Protein 2VIM (pdb70)

CATH classification: 3.40.30.10

Sequence (104 aa):
MRVLATAADLEKLINENKGRLIVVDFFAQWCCGPCCRNIAPKVEALAKEIPEEVEFAKVDVDQNEEEAAAKYSSVTAMMPTFVFIKDDGKEVDRFSSSGANETKKLRETITRHK

Secondary structure (DSSP, 8-state):
-EE--SHHHHHHHHHTTTTS-EEEEEE-TT-HHHHHHHHHHHHHHHH-TTSEEEEEETTT-HHHHHHTT--SSSEEEEEETTEEEEEEESS-HHHHHHHHHHH-

Organism: Fasciola hepatica (NCBI:txid6192)

Radius of gyration: 12.22 Å; Cα contacts (8 Å, |Δi|>4): 204; chains: 1; bounding box: 29×30×26 Å

Nearest PDB structures (foldseek):
  2vim-assembly1_A  TM=1.010E+00  e=3.122E-22  Fasciola hepatica
  3kd0-assembly1_A  TM=9.906E-01  e=1.063E-12  Homo sapiens
  1aiu-assembly1_A-2  TM=9.923E-01  e=1.294E-12  Homo sapiens
  2hsh-assembly1_A  TM=9.905E-01  e=1.574E-12  Homo sapiens
  1erw-assembly1_A-2  TM=9.931E-01  e=3.456E-12  Homo sapiens

InterPro domains:
  IPR005746 Thioredoxin [PIRSF000077] (6-100)
  IPR005746 Thioredoxin [TIGR01068] (8-102)
  IPR013766 Thioredoxin domain [PF00085] (6-101)
  IPR013766 Thioredoxin domain [PS51352] (1-104)
  IPR017937 Thioredoxin, conserved site [PS00194] (23-41)
  IPR036249 Thioredoxin-like superfamily [SSF52833] (3-103)

Solvent-accessible surface area: 5621 Å² total; per-residue (Å²): 82,146,92,3,44,62,12,50,45,4,124,119,5,22,109,104,9,127,52,95,2,3,1,0,12,0,33,0,115,166,8,23,69,5,139,110,6,34,78,87,3,94,47,1,20,173,104,27,108,104,6,47,7,0,70,0,21,17,88,99,4,129,80,0,6,74,134,48,86,16,126,48,36,0,4,0,0,0,1,59,80,51,136,74,56,38,90,13,54,27,47,63,62,90,90,0,90,91,1,0,91,140,33,120

Structure (mmCIF, N/CA/C/O backbone):
data_2VIM
#
_entry.id   2VIM
#
_cell.length_a   32.666
_cell.length_b   34.586
_cell.length_c   40.381
_cell.angle_alpha   90.00
_cell.angle_beta   106.63
_cell.angle_gamma   90.00
#
_symmetry.space_group_name_H-M   'P 1 21 1'
#
loop_
_entity.id
_entity.type
_entity.pdbx_description
1 polymer THIOREDOXIN
2 water water
#
loop_
_atom_site.group_PDB
_atom_site.id
_atom_site.type_symbol
_atom_site.label_atom_id
_atom_site.label_alt_id
_atom_site.label_comp_id
_atom_site.label_asym_id
_atom_site.label_entity_id
_atom_site.label_seq_id
_atom_site.pdbx_PDB_ins_code
_atom_site.Cartn_x
_atom_site.Cartn_y
_atom_site.Cartn_z
_atom_site.occupancy
_atom_site.B_iso_or_equiv
_atom_site.auth_seq_id
_atom_site.auth_comp_id
_atom_site.auth_asym_id
_atom_site.auth_atom_id
_atom_site.pdbx_PDB_model_num
ATOM 1 N N . MET A 1 1 ? 6.196 1.587 18.462 1.00 51.60 1 MET A N 1
ATOM 2 C CA . MET A 1 1 ? 6.947 1.959 17.222 1.00 50.52 1 MET A CA 1
ATOM 3 C C . MET A 1 1 ? 8.289 1.243 17.102 1.00 49.51 1 MET A C 1
ATOM 4 O O . MET A 1 1 ? 9.350 1.859 17.209 1.00 50.12 1 MET A O 1
ATOM 9 N N . ARG A 1 2 ? 8.225 -0.065 16.879 1.00 46.35 2 ARG A N 1
ATOM 10 C CA . ARG A 1 2 ? 9.403 -0.896 16.691 1.00 41.69 2 ARG A CA 1
ATOM 11 C C . ARG A 1 2 ? 10.133 -0.416 15.438 1.00 38.29 2 ARG A C 1
ATOM 12 O O . ARG A 1 2 ? 9.532 -0.338 14.372 1.00 31.71 2 ARG A O 1
ATOM 20 N N . VAL A 1 3 ? 11.411 -0.060 15.560 1.00 35.65 3 VAL A N 1
ATOM 21 C CA . VAL A 1 3 ? 12.229 0.171 14.363 1.00 31.53 3 VAL A CA 1
ATOM 22 C C . VAL A 1 3 ? 12.699 -1.194 13.877 1.00 30.93 3 VAL A C 1
ATOM 23 O O . VAL A 1 3 ? 13.212 -1.980 14.657 1.00 32.36 3 VAL A O 1
ATOM 27 N N . LEU A 1 4 ? 12.500 -1.500 12.596 1.00 23.82 4 LEU A N 1
ATOM 28 C CA . LEU A 1 4 ? 12.939 -2.788 12.064 1.00 21.54 4 LEU A CA 1
ATOM 29 C C . LEU A 1 4 ? 14.178 -2.586 11.195 1.00 24.10 4 LEU A C 1
ATOM 30 O O . LEU A 1 4 ? 14.105 -1.981 10.106 1.00 20.33 4 LEU A O 1
ATOM 35 N N . ALA A 1 5 ? 15.325 -3.056 11.680 1.00 23.02 5 ALA A N 1
ATOM 36 C CA . ALA A 1 5 ? 16.609 -2.858 11.004 1.00 25.06 5 ALA A CA 1
ATOM 37 C C . ALA A 1 5 ? 16.867 -3.851 9.896 1.00 27.32 5 ALA A C 1
ATOM 38 O O . ALA A 1 5 ? 17.608 -3.542 8.977 1.00 25.20 5 ALA A O 1
ATOM 40 N N . THR A 1 6 ? 16.301 -5.060 9.967 1.00 26.11 6 THR A N 1
ATOM 41 C CA . THR A 1 6 ? 16.477 -6.034 8.862 1.00 25.99 6 THR A CA 1
ATOM 42 C C . THR A 1 6 ? 15.172 -6.746 8.499 1.00 28.81 6 THR A C 1
ATOM 43 O O . THR A 1 6 ? 14.220 -6.677 9.260 1.00 26.97 6 THR A O 1
ATOM 47 N N . ALA A 1 7 ? 15.125 -7.414 7.341 1.00 26.68 7 ALA A N 1
ATOM 48 C CA . ALA A 1 7 ? 13.967 -8.233 7.011 1.00 30.23 7 ALA A CA 1
ATOM 49 C C . ALA A 1 7 ? 13.780 -9.319 8.074 1.00 29.97 7 ALA A C 1
ATOM 50 O O . ALA A 1 7 ? 12.649 -9.676 8.387 1.00 25.83 7 ALA A O 1
ATOM 52 N N . ALA A 1 8 ? 14.887 -9.850 8.611 1.00 27.79 8 ALA A N 1
ATOM 53 C CA . ALA A 1 8 ? 14.813 -10.788 9.750 1.00 26.70 8 ALA A CA 1
ATOM 54 C C . ALA A 1 8 ? 14.099 -10.221 10.971 1.00 25.25 8 ALA A C 1
ATOM 55 O O . ALA A 1 8 ? 13.357 -10.960 11.630 1.00 28.01 8 ALA A O 1
ATOM 57 N N . ASP A 1 9 ? 14.346 -8.946 11.299 1.00 27.95 9 ASP A N 1
ATOM 58 C CA . ASP A 1 9 ? 13.635 -8.245 12.389 1.00 29.69 9 ASP A CA 1
ATOM 59 C C . ASP A 1 9 ? 12.140 -8.233 12.123 1.00 24.47 9 ASP A C 1
ATOM 60 O O . ASP A 1 9 ? 11.339 -8.379 13.043 1.00 27.53 9 ASP A O 1
ATOM 65 N N . LEU A 1 10 ? 11.754 -8.044 10.854 1.00 25.45 10 LEU A N 1
ATOM 66 C CA . LEU A 1 10 ? 10.351 -8.128 10.500 1.00 25.15 10 LEU A CA 1
ATOM 67 C C . LEU A 1 10 ? 9.771 -9.528 10.702 1.00 27.64 10 LEU A C 1
ATOM 68 O O . LEU A 1 10 ? 8.706 -9.666 11.301 1.00 29.04 10 LEU A O 1
ATOM 73 N N . GLU A 1 11 ? 10.455 -10.557 10.208 1.00 29.74 11 GLU A N 1
ATOM 74 C CA . GLU A 1 11 ? 10.023 -11.944 10.427 1.00 29.13 11 GLU A CA 1
ATOM 75 C C . GLU A 1 11 ? 9.819 -12.253 11.913 1.00 29.24 11 GLU A C 1
ATOM 76 O O . GLU A 1 11 ? 8.857 -12.918 12.275 1.00 32.82 11 GLU A O 1
ATOM 82 N N . LYS A 1 12 ? 10.709 -11.739 12.765 1.00 31.99 12 LYS A N 1
ATOM 83 C CA . LYS A 1 12 ? 10.620 -11.933 14.216 1.00 35.48 12 LYS A CA 1
ATOM 84 C C . LYS A 1 12 ? 9.401 -11.269 14.867 1.00 35.56 12 LYS A C 1
ATOM 85 O O . LYS A 1 12 ? 8.673 -11.931 15.598 1.00 36.68 12 LYS A O 1
ATOM 91 N N . LEU A 1 13 ? 9.195 -9.970 14.616 1.00 32.77 13 LEU A N 1
ATOM 92 C CA . LEU A 1 13 ? 8.028 -9.225 15.136 1.00 30.59 13 LEU A CA 1
ATOM 93 C C . LEU A 1 13 ? 6.735 -9.962 14.784 1.00 30.91 13 LEU A C 1
ATOM 94 O O . LEU A 1 13 ? 5.793 -9.986 15.569 1.00 30.13 13 LEU A O 1
ATOM 99 N N . ILE A 1 14 ? 6.707 -10.523 13.579 1.00 32.39 14 ILE A N 1
ATOM 100 C CA . ILE A 1 14 ? 5.584 -11.291 13.064 1.00 31.70 14 ILE A CA 1
ATOM 101 C C . ILE A 1 14 ? 5.357 -12.533 13.924 1.00 36.25 14 ILE A C 1
ATOM 102 O O . ILE A 1 14 ? 4.240 -12.775 14.381 1.00 34.93 14 ILE A O 1
ATOM 107 N N . ASN A 1 15 ? 6.424 -13.289 14.183 1.00 39.55 15 ASN A N 1
ATOM 108 C CA . ASN A 1 15 ? 6.339 -14.500 15.013 1.00 42.54 15 ASN A CA 1
ATOM 109 C C . ASN A 1 15 ? 5.867 -14.229 16.442 1.00 43.41 15 ASN A C 1
ATOM 110 O O . ASN A 1 15 ? 5.192 -15.056 17.049 1.00 46.20 15 ASN A O 1
ATOM 115 N N . GLU A 1 16 ? 6.240 -13.068 16.967 1.00 41.32 16 GLU A N 1
ATOM 116 C CA . GLU A 1 16 ? 5.985 -12.694 18.345 1.00 41.46 16 GLU A CA 1
ATOM 117 C C . GLU A 1 16 ? 4.620 -11.981 18.526 1.00 41.94 16 GLU A C 1
ATOM 118 O O . GLU A 1 16 ? 4.252 -11.566 19.639 1.00 42.86 16 GLU A O 1
ATOM 124 N N . ASN A 1 17 ? 3.864 -11.868 17.433 1.00 36.82 17 ASN A N 1
ATOM 125 C CA . ASN A 1 17 ? 2.561 -11.189 17.442 1.00 37.94 17 ASN A CA 1
ATOM 126 C C . ASN A 1 17 ? 1.482 -11.875 16.571 1.00 37.96 17 ASN A C 1
ATOM 127 O O . ASN A 1 17 ? 0.708 -11.187 15.909 1.00 41.54 17 ASN A O 1
ATOM 132 N N . LYS A 1 18 ? 1.415 -13.207 16.590 1.00 39.06 18 LYS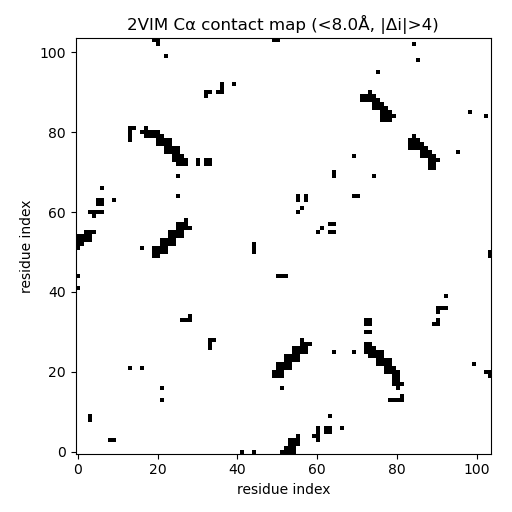 A N 1
ATOM 133 C CA . LYS A 1 18 ? 0.699 -13.991 15.546 1.00 37.62 18 LYS A CA 1
ATOM 134 C C . LYS A 1 18 ? -0.722 -13.546 15.126 1.00 39.18 18 LYS A C 1
ATOM 135 O O . LYS A 1 18 ? -0.956 -13.267 13.945 1.00 44.93 18 LYS A O 1
ATOM 141 N N . GLY A 1 19 ? -1.673 -13.477 16.054 1.00 35.59 19 GLY A N 1
ATOM 142 C CA . GLY A 1 19 ? -3.048 -13.095 15.676 1.00 28.15 19 GLY A CA 1
ATOM 143 C C . GLY A 1 19 ? -3.289 -11.590 15.646 1.00 23.55 19 GLY A C 1
ATOM 144 O O . GLY A 1 19 ? -4.366 -11.135 15.270 1.00 26.09 19 GLY A O 1
ATOM 145 N N . ARG A 1 20 ? -2.283 -10.828 16.070 1.00 23.85 20 ARG A N 1
ATOM 146 C CA . ARG A 1 20 ? -2.391 -9.390 16.208 1.00 24.42 20 ARG A CA 1
ATOM 147 C C . ARG A 1 20 ? -2.081 -8.734 14.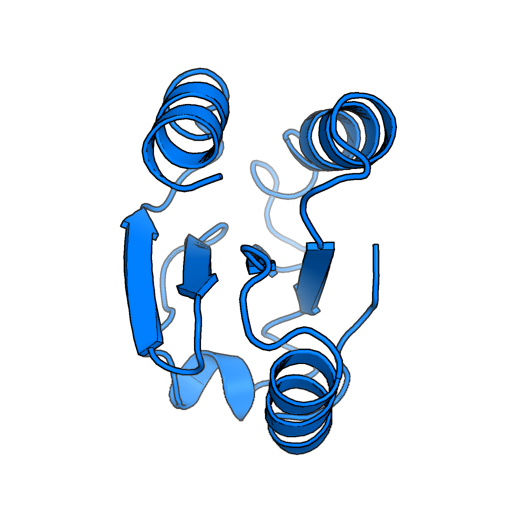868 1.00 21.66 20 ARG A C 1
ATOM 148 O O . ARG A 1 20 ? -1.246 -9.245 14.121 1.00 24.91 20 ARG A O 1
ATOM 156 N N . LEU A 1 21 ? -2.773 -7.649 14.557 1.00 20.76 21 LEU A N 1
ATOM 157 C CA . LEU A 1 21 ? -2.431 -6.915 13.339 1.00 18.65 21 LEU A CA 1
ATOM 158 C C . LEU A 1 21 ? -1.123 -6.157 13.549 1.00 18.56 21 LEU A C 1
ATOM 159 O O . LEU A 1 21 ? -0.922 -5.530 14.602 1.00 18.11 21 LEU A O 1
ATOM 164 N N . ILE A 1 22 ? -0.259 -6.189 12.537 1.00 16.35 22 ILE A N 1
ATOM 165 C CA . ILE A 1 22 ? 0.972 -5.416 12.511 1.00 13.70 22 ILE A CA 1
ATOM 166 C C . ILE A 1 22 ? 0.848 -4.364 11.469 1.00 19.69 22 ILE A C 1
ATOM 167 O O . ILE A 1 22 ? 0.475 -4.734 10.396 1.00 15.26 22 ILE A O 1
ATOM 172 N N . VAL A 1 23 ? 1.129 -3.108 11.734 1.00 15.60 23 VAL A N 1
ATOM 173 C CA . VAL A 1 23 ? 1.111 -2.058 10.701 1.00 13.84 23 VAL A CA 1
ATOM 174 C C . VAL A 1 23 ? 2.538 -1.628 10.483 1.00 15.28 23 VAL A C 1
ATOM 175 O O . VAL A 1 23 ? 3.191 -1.179 11.415 1.00 17.04 23 VAL A O 1
ATOM 179 N N . VAL A 1 24 ? 3.065 -1.817 9.266 1.00 13.95 24 VAL A N 1
ATOM 180 C CA . VAL A 1 24 ? 4.439 -1.437 8.949 1.00 14.87 24 VAL A CA 1
ATOM 181 C C . VAL A 1 24 ? 4.440 -0.196 8.066 1.00 13.70 24 VAL A C 1
ATOM 182 O O . VAL A 1 24 ? 3.914 -0.219 6.937 1.00 17.17 24 VAL A O 1
ATOM 186 N N . ASP A 1 25 ? 5.071 0.857 8.587 1.00 17.79 25 ASP A N 1
ATOM 187 C CA . ASP A 1 25 ? 5.219 2.146 7.901 1.00 13.27 25 ASP A CA 1
ATOM 188 C C . ASP A 1 25 ? 6.584 2.127 7.247 1.00 13.16 25 ASP A C 1
ATOM 189 O O . ASP A 1 25 ? 7.625 2.319 7.888 1.00 15.69 25 ASP A O 1
ATOM 194 N N . PHE A 1 26 ? 6.620 1.910 5.914 1.00 13.50 26 PHE A N 1
ATOM 195 C CA . PHE A 1 26 ? 7.842 2.039 5.119 1.00 12.45 26 PHE A CA 1
ATOM 196 C C . PHE A 1 26 ? 7.998 3.483 4.705 1.00 13.51 26 PHE A C 1
ATOM 197 O O . PHE A 1 26 ? 7.124 4.026 4.009 1.00 15.87 26 PHE A O 1
ATOM 205 N N . PHE A 1 27 ? 9.101 4.119 5.088 1.00 12.03 27 PHE A N 1
ATOM 206 C CA . PHE A 1 27 ? 9.271 5.533 4.901 1.00 10.75 27 PHE A CA 1
ATOM 207 C C . PHE A 1 27 ? 10.718 5.850 4.588 1.00 11.92 27 PHE A C 1
ATOM 208 O O . PHE A 1 27 ? 11.580 5.009 4.647 1.00 13.81 27 PHE A O 1
ATOM 216 N N . ALA A 1 28 ? 10.969 7.124 4.257 1.00 15.55 28 ALA A N 1
ATOM 217 C CA . ALA A 1 28 ? 12.335 7.601 4.041 1.00 15.07 28 ALA A CA 1
ATOM 218 C C . ALA A 1 28 ? 12.512 8.900 4.843 1.00 17.35 28 ALA A C 1
ATOM 219 O O . ALA A 1 28 ? 11.559 9.666 5.000 1.00 18.21 28 ALA A O 1
ATOM 221 N N . GLN A 1 29 ? 13.743 9.176 5.284 1.00 15.68 29 GLN A N 1
ATOM 222 C CA . GLN A 1 29 ? 13.976 10.418 6.048 1.00 18.94 29 GLN A CA 1
ATOM 223 C C . GLN A 1 29 ? 13.783 11.685 5.201 1.00 17.30 29 GLN A C 1
ATOM 224 O O . GLN A 1 29 ? 13.412 12.748 5.696 1.00 21.68 29 GLN A O 1
ATOM 230 N N . TRP A 1 30 ? 13.972 11.547 3.887 1.00 18.27 30 TRP A N 1
ATOM 231 C CA . TRP A 1 30 ? 13.977 12.678 2.988 1.00 22.98 30 TRP A CA 1
ATOM 232 C C . TRP A 1 30 ? 12.573 12.937 2.393 1.00 22.89 30 TRP A C 1
ATOM 233 O O . TRP A 1 30 ? 12.385 13.852 1.583 1.00 26.79 30 TRP A O 1
ATOM 244 N N . CYS A 1 31 ? 11.599 12.105 2.799 1.00 20.38 31 CYS A N 1
ATOM 245 C CA A CYS A 1 31 ? 10.229 12.132 2.312 0.50 19.02 31 CYS A CA 1
ATOM 246 C CA B CYS A 1 31 ? 10.237 12.212 2.273 0.50 21.57 31 CYS A CA 1
ATOM 247 C C . CYS A 1 31 ? 9.374 13.101 3.141 1.00 20.41 31 CYS A C 1
ATOM 248 O O . CYS A 1 31 ? 9.150 12.841 4.318 1.00 17.10 31 CYS A O 1
ATOM 253 N N . GLY A 1 32 ? 8.914 14.214 2.580 1.00 18.54 32 GLY A N 1
ATOM 254 C CA . GLY A 1 32 ? 8.133 15.185 3.347 1.00 20.05 32 GLY A CA 1
ATOM 255 C C . GLY A 1 32 ? 6.812 14.603 3.864 1.00 19.75 32 GLY A C 1
ATOM 256 O O . GLY A 1 32 ? 6.496 14.687 5.063 1.00 17.96 32 GLY A O 1
ATOM 257 N N . PRO A 1 33 ? 6.039 13.950 3.017 1.00 17.30 33 PRO A N 1
ATOM 258 C CA . PRO A 1 33 ? 4.806 13.270 3.470 1.00 18.94 33 PRO A CA 1
ATOM 259 C C . PRO A 1 33 ? 5.058 12.279 4.586 1.00 17.98 33 PRO A C 1
ATOM 260 O O . PRO A 1 33 ? 4.236 12.235 5.500 1.00 17.13 33 PRO A O 1
ATOM 264 N N . CYS A 1 34 ? 6.178 11.535 4.561 1.00 17.02 34 CYS A N 1
ATOM 265 C CA A CYS A 1 34 ? 6.504 10.613 5.655 0.50 17.96 34 CYS A CA 1
ATOM 266 C CA B CYS A 1 34 ? 6.481 10.609 5.656 0.50 18.44 34 CYS A CA 1
ATOM 267 C C . CYS A 1 34 ? 6.679 11.375 6.953 1.00 18.87 34 CYS A C 1
ATOM 268 O O . CYS A 1 34 ? 6.185 10.941 8.020 1.00 17.58 34 CYS A O 1
ATOM 273 N N . ARG A 1 35 ? 7.405 12.486 6.903 1.00 21.00 35 ARG A N 1
ATOM 274 C CA . ARG A 1 35 ? 7.675 13.228 8.142 1.00 24.35 35 ARG A CA 1
ATOM 275 C C . ARG A 1 35 ? 6.392 13.886 8.648 1.00 23.37 35 ARG A C 1
ATOM 276 O O . ARG A 1 35 ? 6.146 13.949 9.876 1.00 24.39 35 ARG A O 1
ATOM 284 N N . ASN A 1 36 ? 5.560 14.331 7.707 1.00 25.48 36 ASN A N 1
ATOM 285 C CA . ASN A 1 36 ? 4.258 14.922 8.033 1.00 28.11 36 ASN A CA 1
ATOM 286 C C . ASN A 1 36 ? 3.299 13.936 8.723 1.00 29.84 36 ASN A C 1
ATOM 287 O O . ASN A 1 36 ? 2.661 14.273 9.716 1.00 33.57 36 ASN A O 1
ATOM 292 N N . ILE A 1 37 ? 3.187 12.713 8.216 1.00 25.37 37 ILE A N 1
ATOM 293 C CA . ILE A 1 37 ? 2.257 11.763 8.817 1.00 24.59 37 ILE A CA 1
ATOM 294 C C . ILE A 1 37 ? 2.851 11.053 10.035 1.00 23.49 37 ILE A C 1
ATOM 295 O O . ILE A 1 37 ? 2.127 10.411 10.822 1.00 25.32 37 ILE A O 1
ATOM 300 N N . ALA A 1 38 ? 4.168 11.147 10.204 1.00 21.66 38 ALA A N 1
ATOM 301 C CA . ALA A 1 38 ? 4.802 10.398 11.273 1.00 22.47 38 ALA A CA 1
ATOM 302 C C . ALA A 1 38 ? 4.155 10.586 12.674 1.00 23.06 38 ALA A C 1
ATOM 303 O O . ALA A 1 38 ? 3.850 9.590 13.341 1.00 26.64 38 ALA A O 1
ATOM 305 N N . PRO A 1 39 ? 3.911 11.841 13.105 1.00 28.41 39 PRO A N 1
ATOM 306 C CA . PRO A 1 39 ? 3.283 12.016 14.430 1.00 29.64 39 PRO A CA 1
ATOM 307 C C . PRO A 1 39 ? 1.880 11.408 14.548 1.00 29.82 39 PRO A C 1
ATOM 308 O O . PRO A 1 39 ? 1.478 10.974 15.640 1.00 32.24 39 PRO A O 1
ATOM 312 N N . LYS A 1 40 ? 1.140 11.387 13.441 1.00 28.12 40 LYS A N 1
ATOM 313 C CA . LYS A 1 40 ? -0.165 10.760 13.377 1.00 25.35 40 LYS A CA 1
ATOM 314 C C . LYS A 1 40 ? -0.091 9.255 13.624 1.00 27.61 40 LYS A C 1
ATOM 315 O O . LYS A 1 40 ? -0.931 8.684 14.348 1.00 28.15 40 LYS A O 1
ATOM 321 N N . VAL A 1 41 ? 0.915 8.612 13.015 1.00 23.83 41 VAL A N 1
ATOM 322 C CA . VAL A 1 41 ? 1.073 7.180 13.189 1.00 22.43 41 VAL A CA 1
ATOM 323 C C . VAL A 1 41 ? 1.451 6.917 14.653 1.00 23.73 41 VAL A C 1
ATOM 324 O O . VAL A 1 41 ? 0.949 5.970 15.250 1.00 28.34 41 VAL A O 1
ATOM 328 N N . GLU A 1 42 ? 2.334 7.745 15.212 1.00 27.01 42 GLU A N 1
ATOM 329 C CA . GLU A 1 42 ? 2.729 7.612 16.628 1.00 31.37 42 GLU A CA 1
ATOM 330 C C . GLU A 1 42 ? 1.527 7.735 17.562 1.00 30.18 42 GLU A C 1
ATOM 331 O O . GLU A 1 42 ? 1.391 6.960 18.511 1.00 30.43 42 GLU A O 1
ATOM 337 N N . ALA A 1 43 ? 0.644 8.689 17.271 1.00 32.46 43 ALA A N 1
ATOM 338 C CA . ALA A 1 43 ? -0.560 8.920 18.069 1.00 32.61 43 ALA A CA 1
ATOM 339 C C . ALA A 1 43 ? -1.501 7.725 17.985 1.00 34.20 43 ALA A C 1
ATOM 340 O O . ALA A 1 43 ? -2.055 7.283 19.000 1.00 33.23 43 ALA A O 1
ATOM 342 N N . LEU A 1 44 ? -1.687 7.207 16.766 1.00 30.34 44 LEU A N 1
ATOM 343 C CA . LEU A 1 44 ? -2.455 5.986 16.555 1.00 29.58 44 LEU A CA 1
ATOM 344 C C . LEU A 1 44 ? -1.883 4.823 17.336 1.00 25.53 44 LEU A C 1
ATOM 345 O O . LEU A 1 44 ? -2.632 4.021 17.860 1.00 28.78 44 LEU A O 1
ATOM 350 N N . ALA A 1 45 ? -0.563 4.699 17.371 1.00 22.74 45 ALA A N 1
ATOM 351 C CA . ALA A 1 45 ? 0.060 3.594 18.111 1.00 25.03 45 ALA A CA 1
ATOM 352 C C . ALA A 1 45 ? -0.402 3.627 19.579 1.00 29.88 45 ALA A C 1
ATOM 353 O O . ALA A 1 45 ? -0.681 2.581 20.151 1.00 30.23 45 ALA A O 1
ATOM 355 N N . LYS A 1 46 ? -0.527 4.829 20.145 1.00 30.50 46 LYS A N 1
ATOM 356 C CA . LYS A 1 46 ? -0.972 4.983 21.531 1.00 33.22 46 LYS A CA 1
ATOM 357 C C . LYS A 1 46 ? -2.479 4.789 21.686 1.00 31.90 46 LYS A C 1
ATOM 358 O O . LYS A 1 46 ? -2.951 4.275 22.693 1.00 32.46 46 LYS A O 1
ATOM 364 N N . GLU A 1 47 ? -3.236 5.217 20.687 1.00 27.93 47 GLU A N 1
ATOM 365 C CA . GLU A 1 47 ? -4.687 5.085 20.676 1.00 25.60 47 GLU A CA 1
ATOM 366 C C . GLU A 1 47 ? -5.136 3.635 20.538 1.00 31.25 47 GLU A C 1
ATOM 367 O O . GLU A 1 47 ? -6.267 3.286 20.911 1.00 31.55 47 GLU A O 1
ATOM 373 N N . ILE A 1 48 ? -4.277 2.788 19.953 1.00 28.01 48 ILE A N 1
ATOM 374 C CA . ILE A 1 48 ? -4.684 1.432 19.578 1.00 27.42 48 ILE A CA 1
ATOM 375 C C . ILE A 1 48 ? -3.589 0.460 19.995 1.00 29.58 48 ILE A C 1
ATOM 376 O O . ILE A 1 48 ? -2.819 -0.015 19.166 1.00 33.03 48 ILE A O 1
ATOM 381 N N . PRO A 1 49 ? -3.460 0.201 21.322 1.00 32.61 49 PRO A N 1
ATOM 382 C CA . PRO A 1 49 ? -2.380 -0.695 21.774 1.00 29.83 49 PRO A CA 1
ATOM 383 C C . PRO A 1 49 ? -2.550 -2.171 21.382 1.00 29.61 49 PRO A C 1
ATOM 384 O O . PRO A 1 49 ? -1.609 -2.957 21.553 1.00 31.30 49 PRO A O 1
ATOM 388 N N . GLU A 1 50 ? -3.724 -2.520 20.856 1.00 30.90 50 GLU A N 1
ATOM 389 C CA A GLU A 1 50 ? -4.022 -3.884 20.428 0.50 31.89 50 GLU A CA 1
ATOM 390 C CA B GLU A 1 50 ? -4.048 -3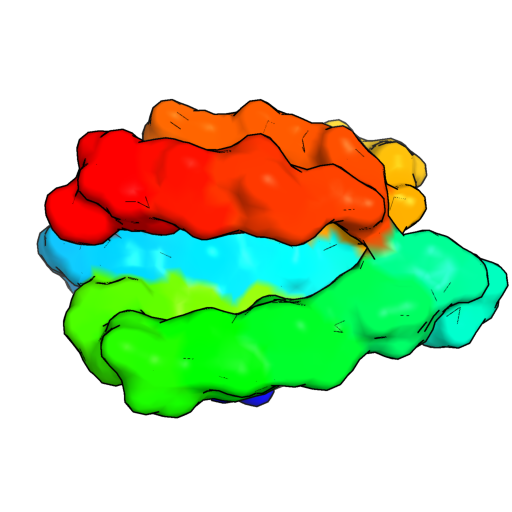.873 20.410 0.50 30.86 50 GLU A CA 1
ATOM 391 C C . GLU A 1 50 ? -3.395 -4.199 19.069 1.00 30.22 50 GLU A C 1
ATOM 392 O O . GLU A 1 50 ? -3.458 -5.348 18.598 1.00 31.91 50 GLU A O 1
ATOM 403 N N . VAL A 1 51 ? -2.816 -3.183 18.433 1.00 25.15 51 VAL A N 1
ATOM 404 C CA . VAL A 1 51 ? -2.202 -3.334 17.106 1.00 25.81 51 VAL A CA 1
ATOM 405 C C . VAL A 1 51 ? -0.722 -2.996 17.284 1.00 22.47 51 VAL A C 1
ATOM 406 O O . VAL 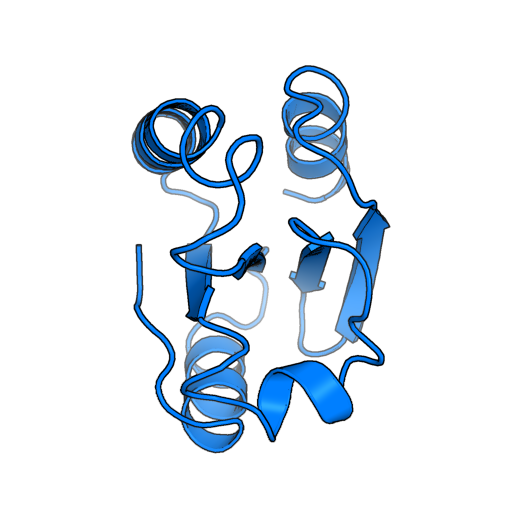A 1 51 ? -0.368 -2.063 18.021 1.00 23.82 51 VAL A O 1
ATOM 410 N N . GLU A 1 52 ? 0.140 -3.764 16.629 1.00 21.42 52 GLU A N 1
ATOM 411 C CA . GLU A 1 52 ? 1.565 -3.502 16.625 1.00 21.18 52 GLU A CA 1
ATOM 412 C C . GLU A 1 52 ? 1.965 -2.586 15.453 1.00 20.71 52 GLU A C 1
ATOM 413 O O . GLU A 1 52 ? 1.613 -2.844 14.280 1.00 23.57 52 GLU A O 1
ATOM 419 N N . PHE A 1 53 ? 2.673 -1.498 15.768 1.00 17.76 53 PHE A N 1
ATOM 420 C CA . PHE A 1 53 ? 3.128 -0.533 14.775 1.00 19.20 53 PHE A CA 1
ATOM 421 C C . PHE A 1 53 ? 4.622 -0.624 14.682 1.00 19.72 53 PHE A C 1
ATOM 422 O O . PHE A 1 53 ? 5.330 -0.662 15.702 1.00 20.22 53 PHE A O 1
ATOM 430 N N . ALA A 1 54 ? 5.124 -0.681 13.458 1.00 16.49 54 ALA A N 1
ATOM 431 C CA . ALA A 1 54 ? 6.543 -0.733 13.195 1.00 19.20 54 ALA A CA 1
ATOM 432 C C . ALA A 1 54 ? 6.938 0.201 12.048 1.00 17.99 54 ALA A C 1
ATOM 433 O O . ALA A 1 54 ? 6.097 0.602 11.198 1.00 18.76 54 ALA A O 1
ATOM 435 N N . LYS A 1 55 ? 8.215 0.553 12.018 1.00 17.30 55 LYS A N 1
ATOM 436 C CA . LYS A 1 55 ? 8.695 1.396 10.918 1.00 19.09 55 LYS A CA 1
ATOM 437 C C . LYS A 1 55 ? 9.916 0.830 10.235 1.00 18.52 55 LYS A C 1
ATOM 438 O O . LYS A 1 55 ? 10.775 0.235 10.855 1.00 21.04 55 LYS A O 1
ATOM 444 N N . VAL A 1 56 ? 9.965 0.959 8.902 1.00 16.26 56 VAL A N 1
ATOM 445 C CA . VAL A 1 56 ? 11.124 0.541 8.151 1.00 17.02 56 VAL A CA 1
ATOM 446 C C . VAL A 1 56 ? 11.643 1.777 7.362 1.00 15.65 56 VAL A C 1
ATOM 447 O O . VAL A 1 56 ? 10.904 2.373 6.554 1.00 16.70 56 VAL A O 1
ATOM 451 N N . ASP A 1 57 ? 12.875 2.216 7.651 1.00 14.20 57 ASP A N 1
ATOM 452 C CA . ASP A 1 57 ? 13.522 3.241 6.831 1.00 15.25 57 ASP A CA 1
ATOM 453 C C . ASP A 1 57 ? 14.052 2.497 5.633 1.00 16.82 57 ASP A C 1
ATOM 454 O O . ASP A 1 57 ? 15.012 1.707 5.753 1.00 18.50 57 ASP A O 1
ATOM 459 N N . VAL A 1 58 ? 13.437 2.771 4.469 1.00 14.19 58 VAL A N 1
ATOM 460 C CA . VAL A 1 58 ? 13.762 2.056 3.232 1.00 16.08 58 VAL A CA 1
ATOM 461 C C . VAL A 1 58 ? 15.194 2.213 2.719 1.00 16.17 58 VAL A C 1
ATOM 462 O O . VAL A 1 58 ? 15.658 1.364 1.953 1.00 19.30 58 VAL A O 1
ATOM 466 N N . ASP A 1 59 ? 15.881 3.279 3.159 1.00 15.87 59 ASP A N 1
ATOM 467 C CA . ASP A 1 59 ? 17.274 3.461 2.766 1.00 17.14 59 ASP A CA 1
ATOM 468 C C . ASP A 1 59 ? 18.206 2.649 3.647 1.00 18.53 59 ASP A C 1
ATOM 469 O O . ASP A 1 59 ? 19.296 2.275 3.238 1.00 21.69 59 ASP A O 1
ATOM 474 N N . GLN A 1 60 ? 17.793 2.425 4.881 1.00 16.77 60 GLN A N 1
ATOM 475 C CA . GLN A 1 60 ? 18.594 1.658 5.807 1.00 17.65 60 GLN A CA 1
ATOM 476 C C . GLN A 1 60 ? 18.346 0.147 5.691 1.00 16.55 60 GLN A C 1
ATOM 477 O O . GLN A 1 60 ? 19.272 -0.661 5.669 1.00 18.41 60 GLN A O 1
ATOM 483 N N . ASN A 1 61 ? 17.061 -0.211 5.668 1.00 15.66 61 ASN A N 1
ATOM 484 C CA . ASN A 1 61 ? 16.603 -1.573 5.502 1.00 15.88 61 ASN A CA 1
ATOM 485 C C . ASN A 1 61 ? 16.075 -1.774 4.085 1.00 17.80 61 ASN A C 1
ATOM 486 O O . ASN A 1 61 ? 14.848 -1.877 3.844 1.00 17.86 61 ASN A O 1
ATOM 491 N N . GLU A 1 62 ? 17.009 -1.766 3.137 1.00 18.27 62 GLU A N 1
ATOM 492 C CA A GLU A 1 62 ? 16.632 -1.904 1.738 0.50 17.97 62 GLU A CA 1
ATOM 493 C CA B GLU A 1 62 ? 16.652 -1.915 1.729 0.50 18.27 62 GLU A CA 1
ATOM 494 C C . GLU A 1 62 ? 16.066 -3.299 1.483 1.00 18.97 62 GLU A C 1
ATOM 495 O O . GLU A 1 62 ? 15.198 -3.479 0.610 1.00 16.53 62 GLU A O 1
ATOM 506 N N . GLU A 1 63 ? 16.530 -4.288 2.238 1.00 16.48 63 GLU A N 1
ATOM 507 C CA . GLU A 1 63 ? 16.053 -5.670 2.042 1.00 13.95 63 GLU A CA 1
ATOM 508 C C . GLU A 1 63 ? 14.561 -5.794 2.289 1.00 15.19 63 GLU A C 1
ATOM 509 O O . GLU A 1 63 ? 13.844 -6.431 1.566 1.00 17.63 63 GLU A O 1
ATOM 515 N N . ALA A 1 64 ? 14.069 -5.207 3.368 1.00 15.68 64 ALA A N 1
ATOM 516 C CA . ALA A 1 64 ? 12.630 -5.344 3.661 1.00 17.38 64 ALA A CA 1
ATOM 517 C C . ALA A 1 64 ? 11.813 -4.608 2.628 1.00 17.74 64 ALA A C 1
ATOM 518 O O . ALA A 1 64 ? 10.753 -5.115 2.177 1.00 15.85 64 ALA A O 1
ATOM 520 N N . ALA A 1 65 ? 12.288 -3.442 2.215 1.00 14.40 65 ALA A N 1
ATOM 521 C CA . ALA A 1 65 ? 11.541 -2.647 1.289 1.00 13.85 65 ALA A CA 1
ATOM 522 C C . ALA A 1 65 ? 11.446 -3.448 0.003 1.00 15.06 65 ALA A C 1
ATOM 523 O O . ALA A 1 65 ? 10.372 -3.485 -0.620 1.00 17.30 65 ALA A O 1
ATOM 525 N N . ALA A 1 66 ? 12.538 -4.088 -0.413 1.00 15.32 66 ALA A N 1
ATOM 526 C CA . ALA A 1 66 ? 12.546 -4.892 -1.646 1.00 15.17 66 ALA A CA 1
ATOM 527 C C . ALA A 1 66 ? 11.626 -6.093 -1.534 1.00 14.52 66 ALA A C 1
ATOM 528 O O . ALA A 1 66 ? 10.894 -6.428 -2.453 1.00 19.41 66 ALA A O 1
ATOM 530 N N . LYS A 1 67 ? 11.670 -6.747 -0.364 1.00 14.79 67 LYS A N 1
ATOM 531 C CA . LYS A 1 67 ? 10.894 -7.967 -0.149 1.00 16.96 67 LYS A CA 1
ATOM 532 C C . LYS A 1 67 ? 9.401 -7.689 -0.177 1.00 15.59 67 LYS A C 1
ATOM 533 O O .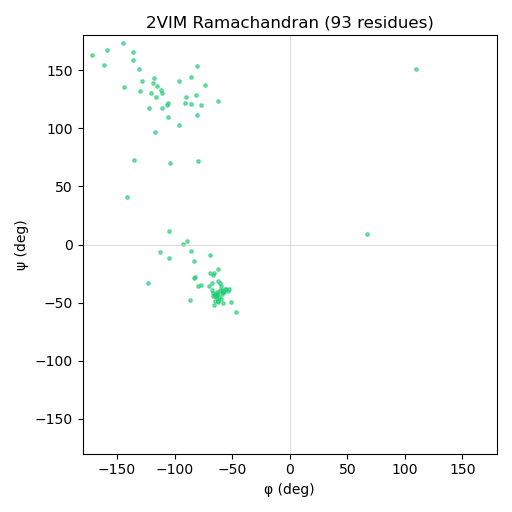 LYS A 1 67 ? 8.601 -8.590 -0.528 1.00 16.44 67 LYS A O 1
ATOM 539 N N . TYR A 1 68 ? 9.026 -6.450 0.111 1.00 13.93 68 TYR A N 1
ATOM 540 C CA . TYR A 1 68 ? 7.622 -6.025 0.046 1.00 15.27 68 TYR A CA 1
ATOM 541 C C . TYR A 1 68 ? 7.234 -5.147 -1.162 1.00 15.66 68 TYR A C 1
ATOM 542 O O . TYR A 1 68 ? 6.084 -4.637 -1.281 1.00 15.58 68 TYR A O 1
ATOM 551 N N . SER A 1 69 ? 8.152 -5.074 -2.131 1.00 15.18 69 SER A N 1
ATOM 552 C CA A SER A 1 69 ? 7.913 -4.360 -3.381 0.50 16.24 69 SER A CA 1
ATOM 553 C CA B SER A 1 69 ? 7.923 -4.322 -3.372 0.50 16.16 69 SER A CA 1
ATOM 554 C C . SER A 1 69 ? 7.493 -2.903 -3.080 1.00 18.72 69 SER A C 1
ATOM 555 O O . SER A 1 69 ? 6.556 -2.357 -3.690 1.00 17.17 69 SER A O 1
ATOM 560 N N . VAL A 1 70 ? 8.176 -2.272 -2.136 1.00 14.12 70 VAL A N 1
ATOM 561 C CA . VAL A 1 70 ? 7.815 -0.930 -1.697 1.00 12.73 70 VAL A CA 1
ATOM 562 C C . VAL A 1 70 ? 8.577 0.040 -2.534 1.00 12.76 70 VAL A C 1
ATOM 563 O O . VAL A 1 70 ? 9.796 0.010 -2.572 1.00 14.69 70 VAL A O 1
ATOM 567 N N . THR A 1 71 ? 7.839 0.913 -3.219 1.00 13.60 71 THR A N 1
ATOM 568 C CA . THR A 1 71 ? 8.491 1.942 -4.006 1.00 14.85 71 THR A CA 1
ATOM 569 C C . THR A 1 71 ? 8.014 3.364 -3.559 1.00 17.61 71 THR A C 1
ATOM 570 O O . THR A 1 71 ? 8.769 4.317 -3.603 1.00 21.11 71 THR A O 1
ATOM 574 N N . ALA A 1 72 ? 6.772 3.485 -3.147 1.00 15.02 72 ALA A N 1
ATOM 575 C CA . ALA A 1 72 ? 6.169 4.799 -2.931 1.00 16.34 72 ALA A CA 1
ATOM 576 C C . ALA A 1 72 ? 6.339 5.027 -1.482 1.00 18.41 72 ALA A C 1
ATOM 577 O O . ALA A 1 72 ? 6.221 4.082 -0.789 1.00 17.17 72 ALA A O 1
ATOM 579 N N . MET A 1 73 ? 6.655 6.263 -1.089 1.00 17.47 73 MET A N 1
ATOM 580 C CA A MET A 1 73 ? 6.964 6.669 0.288 0.50 16.59 73 MET A CA 1
ATOM 581 C CA B MET A 1 73 ? 6.931 6.613 0.290 0.50 16.30 73 MET A CA 1
ATOM 582 C C . MET A 1 73 ? 5.879 7.633 0.752 1.00 14.81 73 MET A C 1
ATOM 583 O O . MET A 1 73 ? 5.704 8.648 0.134 1.00 15.70 73 MET A O 1
ATOM 592 N N . PRO A 1 74 ? 5.159 7.358 1.865 1.00 15.11 74 PRO A N 1
ATOM 593 C CA . PRO A 1 74 ? 5.174 6.158 2.677 1.00 15.23 74 PRO A CA 1
ATOM 594 C C . PRO A 1 74 ? 4.313 5.076 2.045 1.00 14.17 74 PRO A C 1
ATOM 595 O O . PRO A 1 74 ? 3.332 5.379 1.331 1.00 14.85 74 PRO A O 1
ATOM 599 N N . THR A 1 75 ? 4.641 3.831 2.347 1.00 11.63 75 THR A N 1
ATOM 600 C CA . THR A 1 75 ? 3.761 2.725 2.050 1.00 11.45 75 THR A CA 1
ATOM 601 C C . THR A 1 75 ? 3.456 2.044 3.412 1.00 10.57 75 THR A C 1
ATOM 602 O O . THR A 1 75 ? 4.391 1.760 4.234 1.00 14.96 75 THR A O 1
ATOM 606 N N . PHE A 1 76 ? 2.189 1.818 3.654 1.00 10.28 76 PHE A N 1
ATOM 607 C CA . PHE A 1 76 ? 1.765 1.137 4.908 1.00 13.38 76 PHE A CA 1
ATOM 608 C C . PHE A 1 76 ? 1.365 -0.280 4.528 1.00 13.44 76 PHE A C 1
ATOM 609 O O . PHE A 1 76 ? 0.456 -0.447 3.658 1.00 13.04 76 PHE A O 1
ATOM 617 N N . VAL A 1 77 ? 2.007 -1.299 5.111 1.00 12.16 77 VAL A N 1
ATOM 618 C CA . VAL A 1 77 ? 1.700 -2.689 4.805 1.00 11.51 77 VAL A CA 1
ATOM 619 C C . VAL A 1 77 ? 1.134 -3.312 6.079 1.00 11.68 77 VAL A C 1
ATOM 620 O O . VAL A 1 77 ? 1.621 -3.076 7.269 1.00 14.47 77 VAL A O 1
ATOM 624 N N . PHE A 1 78 ? 0.083 -4.068 5.924 1.00 11.50 78 PHE A N 1
ATOM 625 C CA . PHE A 1 78 ? -0.702 -4.595 7.114 1.00 11.48 78 PHE A CA 1
ATOM 626 C C . PHE A 1 78 ? -0.571 -6.075 7.096 1.00 16.18 78 PHE A C 1
ATOM 627 O O . PHE A 1 78 ? -0.812 -6.702 6.103 1.00 11.72 78 PHE A O 1
ATOM 635 N N . ILE A 1 79 ? -0.156 -6.700 8.172 1.00 12.37 79 ILE A N 1
ATOM 636 C CA . ILE A 1 79 ? 0.202 -8.093 8.250 1.00 14.00 79 ILE A CA 1
ATOM 637 C C . ILE A 1 79 ? -0.529 -8.733 9.448 1.00 17.39 79 ILE A C 1
ATOM 638 O O . ILE A 1 79 ? -0.519 -8.174 10.541 1.00 19.48 79 ILE A O 1
ATOM 643 N N . LYS A 1 80 ? -1.162 -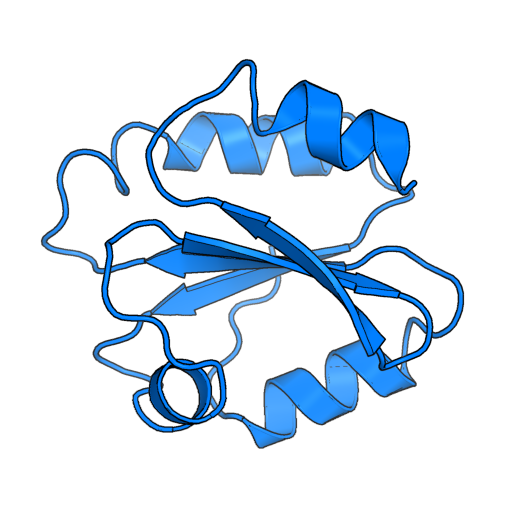9.883 9.243 1.00 17.46 80 LYS A N 1
ATOM 644 C CA . LYS A 1 80 ? -1.825 -10.576 10.333 1.00 18.90 80 LYS A CA 1
ATOM 645 C C . LYS A 1 80 ? -1.621 -12.049 10.084 1.00 22.77 80 LYS A C 1
ATOM 646 O O . LYS A 1 80 ? -1.763 -12.515 8.935 1.00 19.20 80 LYS A O 1
ATOM 652 N N . ASP A 1 81 ? -1.263 -12.784 11.143 1.00 24.93 81 ASP A N 1
ATOM 653 C CA A ASP A 1 81 ? -0.903 -14.201 11.056 0.50 27.41 81 ASP A CA 1
ATOM 654 C CA B ASP A 1 81 ? -0.998 -14.221 11.011 0.50 27.61 81 ASP A CA 1
ATOM 655 C C . ASP A 1 81 ? 0.070 -14.494 9.926 1.00 25.71 81 ASP A C 1
ATOM 656 O O . ASP A 1 81 ? -0.080 -15.455 9.143 1.00 34.21 81 ASP A O 1
ATOM 665 N N . GLY A 1 82 ? 1.112 -13.663 9.860 1.00 24.16 82 GLY A N 1
ATOM 666 C CA . GLY A 1 82 ? 2.204 -13.810 8.884 1.00 27.80 82 GLY A CA 1
ATOM 667 C C . GLY A 1 82 ? 1.886 -13.597 7.408 1.00 27.60 82 GLY A C 1
ATOM 668 O O . GLY A 1 82 ? 2.742 -13.845 6.537 1.00 32.25 82 GLY A O 1
ATOM 669 N N . LYS A 1 83 ? 0.682 -13.102 7.137 1.00 22.71 83 LYS A N 1
ATOM 670 C CA . LYS A 1 83 ? 0.199 -12.843 5.770 1.00 22.43 83 LYS A CA 1
ATOM 671 C C . LYS A 1 83 ? -0.060 -11.337 5.644 1.00 18.47 83 LYS A C 1
ATOM 672 O O . LYS A 1 83 ? -0.604 -10.696 6.560 1.00 16.18 83 LYS A O 1
ATOM 678 N N . GLU A 1 84 ? 0.243 -10.802 4.462 1.00 17.48 84 GLU A N 1
ATOM 679 C CA . GLU A 1 84 ? -0.052 -9.407 4.167 1.00 13.46 84 GLU A CA 1
ATOM 680 C C . GLU A 1 84 ? -1.558 -9.339 3.882 1.00 15.47 84 GLU A C 1
ATOM 681 O O . GLU A 1 84 ? -2.057 -10.066 3.008 1.00 14.29 84 GLU A O 1
ATOM 687 N N . VAL A 1 85 ? -2.291 -8.554 4.664 1.00 14.01 85 VAL A N 1
ATOM 688 C CA . VAL A 1 85 ? -3.722 -8.455 4.494 1.00 12.22 85 VAL A CA 1
ATOM 689 C C . VAL A 1 85 ? -4.203 -7.160 3.826 1.00 14.17 85 VAL A C 1
ATOM 690 O O . VAL A 1 85 ? -5.374 -7.056 3.428 1.00 13.93 85 VAL A O 1
ATOM 694 N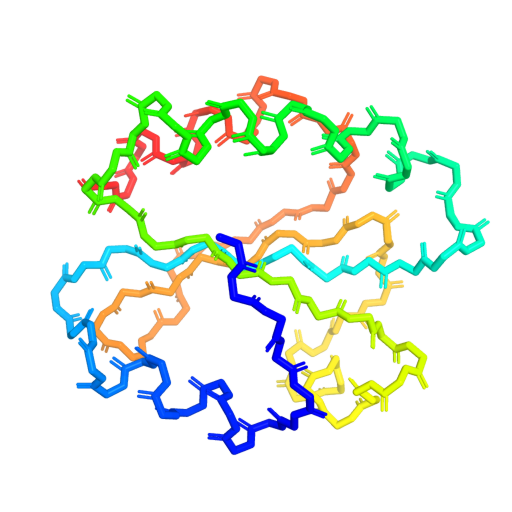 N . ASP A 1 86 ? -3.311 -6.191 3.703 1.00 12.71 86 ASP A N 1
ATOM 695 C CA . ASP A 1 86 ? -3.691 -4.926 3.020 1.00 15.05 86 ASP A CA 1
ATOM 696 C C . ASP A 1 86 ? -2.442 -4.083 2.849 1.00 14.26 86 ASP A C 1
ATOM 697 O O . ASP A 1 86 ? -1.416 -4.356 3.476 1.00 12.70 86 ASP A O 1
ATOM 702 N N . ARG A 1 87 ? -2.525 -3.093 1.968 1.00 12.43 87 ARG A N 1
ATOM 703 C CA . ARG A 1 87 ? -1.466 -2.097 1.829 1.00 13.33 87 ARG A CA 1
ATOM 704 C C . ARG A 1 87 ? -2.039 -0.882 1.112 1.00 13.45 87 ARG A C 1
ATOM 705 O O . ARG A 1 87 ? -3.059 -0.991 0.436 1.00 13.03 87 ARG A O 1
ATOM 713 N N . PHE A 1 88 ? -1.439 0.275 1.350 1.00 14.36 88 PHE A N 1
ATOM 714 C CA . PHE A 1 88 ? -1.713 1.439 0.500 1.00 13.51 88 PHE A CA 1
ATOM 715 C C . PHE A 1 88 ? -0.567 2.375 0.668 1.00 14.50 88 PHE A C 1
ATOM 716 O O . PHE A 1 88 ? 0.254 2.232 1.580 1.00 14.75 88 PHE A O 1
ATOM 724 N N . SER A 1 89 ? -0.464 3.364 -0.187 1.00 12.25 89 SER A N 1
ATOM 725 C CA A SER A 1 89 ? 0.606 4.340 -0.082 0.25 10.20 89 SER A CA 1
ATOM 726 C CA B SER A 1 89 ? 0.612 4.326 -0.066 0.25 11.81 89 SER A CA 1
ATOM 727 C CA C SER A 1 89 ? 0.603 4.313 -0.111 0.50 12.18 89 SER A CA 1
ATOM 728 C C . SER A 1 89 ? 0.069 5.732 0.092 1.00 11.25 89 SER A C 1
ATOM 729 O O . SER A 1 89 ? -1.101 6.001 -0.229 1.00 15.80 89 SER A O 1
ATOM 736 N N . GLY A 1 90 ? 0.908 6.615 0.622 1.00 12.23 90 GLY A N 1
ATOM 737 C CA . GLY A 1 90 ? 0.535 7.986 0.773 1.00 10.20 90 GLY A CA 1
ATOM 738 C C . GLY A 1 90 ? 0.325 8.405 2.229 1.00 11.54 90 GLY A C 1
ATOM 739 O O . GLY A 1 90 ? -0.181 7.587 2.976 1.00 14.03 90 GLY A O 1
ATOM 740 N N . ALA A 1 91 ? 0.565 9.685 2.497 1.00 14.47 91 ALA A N 1
ATOM 741 C CA . ALA A 1 91 ? 0.279 10.279 3.816 1.00 16.62 91 ALA A CA 1
ATOM 742 C C . ALA A 1 91 ? -1.215 10.575 3.870 1.00 14.69 91 ALA A C 1
ATOM 743 O O . ALA A 1 91 ? -1.653 11.736 3.806 1.00 15.32 91 ALA A O 1
ATOM 745 N N . ASN A 1 92 ? -1.979 9.490 3.979 1.00 13.05 92 ASN A N 1
ATOM 746 C CA . ASN A 1 92 ? -3.426 9.551 3.871 1.00 13.88 92 ASN A CA 1
ATOM 747 C C . ASN A 1 92 ? -3.996 9.087 5.245 1.00 12.59 92 ASN A C 1
ATOM 748 O O . ASN A 1 92 ? -4.161 7.895 5.472 1.00 13.06 92 ASN A O 1
ATOM 753 N 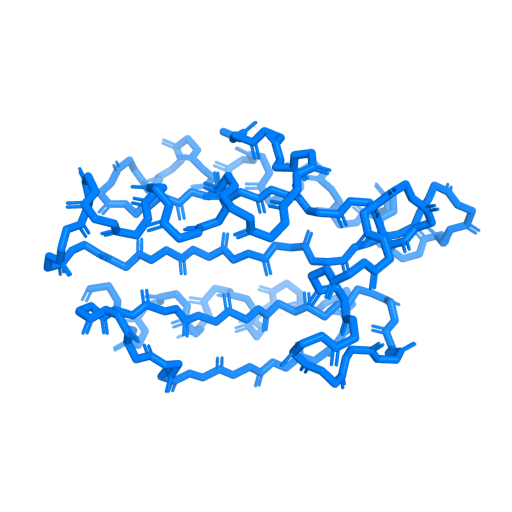N . GLU A 1 93 ? -4.329 10.055 6.099 1.00 16.15 93 GLU A N 1
ATOM 754 C CA . GLU A 1 93 ? -4.714 9.711 7.480 1.00 15.00 93 GLU A CA 1
ATOM 755 C C . GLU A 1 93 ? -6.029 8.941 7.555 1.00 14.81 93 GLU A C 1
ATOM 756 O O . GLU A 1 93 ? -6.146 7.999 8.332 1.00 16.38 93 GLU A O 1
ATOM 762 N N . THR A 1 94 ? -7.042 9.372 6.803 1.00 16.68 94 THR A N 1
ATOM 763 C CA . THR A 1 94 ? -8.296 8.673 6.781 1.00 15.42 94 THR A CA 1
ATOM 764 C C . THR A 1 94 ? -8.128 7.212 6.305 1.00 16.84 94 THR A C 1
ATOM 765 O O . THR A 1 94 ? -8.673 6.296 6.923 1.00 17.42 94 THR A O 1
ATOM 769 N N . LYS A 1 95 ? -7.385 6.992 5.214 1.00 15.82 95 LYS A N 1
ATOM 770 C CA A LYS A 1 95 ? -7.184 5.630 4.735 0.50 14.23 95 LYS A CA 1
ATOM 771 C CA B LYS A 1 95 ? -7.152 5.630 4.720 0.50 15.47 95 LYS A CA 1
ATOM 772 C C . LYS A 1 95 ? -6.441 4.792 5.780 1.00 13.29 95 LYS A C 1
ATOM 773 O O . LYS A 1 95 ? -6.752 3.612 5.967 1.00 14.79 95 LYS A O 1
ATOM 784 N N . LEU A 1 96 ? -5.456 5.397 6.480 1.00 15.32 96 LEU A N 1
ATOM 785 C CA . LEU A 1 96 ? -4.744 4.687 7.599 1.00 15.83 96 LEU A CA 1
ATOM 786 C C . LEU A 1 96 ? -5.693 4.215 8.698 1.00 16.00 96 LEU A C 1
ATOM 787 O O . LEU A 1 96 ? -5.699 3.034 9.026 1.00 15.05 96 LEU A O 1
ATOM 792 N N . ARG A 1 97 ? -6.536 5.124 9.160 1.00 13.93 97 ARG A N 1
ATOM 793 C CA . ARG A 1 97 ? -7.530 4.763 10.171 1.00 15.55 97 ARG A CA 1
ATOM 794 C C . ARG A 1 97 ? -8.531 3.732 9.696 1.00 16.86 97 ARG A C 1
ATOM 795 O O . ARG A 1 97 ? -8.856 2.791 10.405 1.00 19.52 97 ARG A O 1
ATOM 803 N N . GLU A 1 98 ? -9.003 3.844 8.447 1.00 14.44 98 GLU A N 1
ATOM 804 C CA . GLU A 1 98 ? -9.982 2.888 8.013 1.00 14.96 98 GLU A CA 1
ATOM 805 C C . GLU A 1 98 ? -9.380 1.509 7.900 1.00 15.14 98 GLU A C 1
ATOM 806 O O . GLU A 1 98 ? -10.057 0.489 8.062 1.00 16.72 98 GLU A O 1
ATOM 812 N N . THR A 1 99 ? -8.109 1.452 7.533 1.00 13.85 99 THR A N 1
ATOM 813 C CA . THR A 1 99 ? -7.511 0.172 7.199 1.00 13.43 99 THR A CA 1
ATOM 814 C C . THR A 1 99 ? -7.177 -0.491 8.518 1.00 13.25 99 THR A C 1
ATOM 815 O O . THR A 1 99 ? -7.269 -1.691 8.621 1.00 14.83 99 THR A O 1
ATOM 819 N N . ILE A 1 100 ? -6.774 0.303 9.488 1.00 17.65 100 ILE A N 1
ATOM 820 C CA . ILE A 1 100 ? -6.518 -0.279 10.782 1.00 17.20 100 ILE A CA 1
ATOM 821 C C . ILE A 1 100 ? -7.832 -0.852 11.368 1.00 18.44 100 ILE A C 1
ATOM 822 O O . ILE A 1 100 ? -7.869 -1.979 11.869 1.00 19.96 100 ILE A O 1
ATOM 827 N N . THR A 1 101 ? -8.910 -0.092 11.250 1.00 16.28 101 THR A N 1
ATOM 828 C CA . THR A 1 101 ? -10.235 -0.551 11.723 1.00 16.96 101 THR A CA 1
ATOM 829 C C . THR A 1 101 ? -10.694 -1.825 11.066 1.00 17.04 101 THR A C 1
ATOM 830 O O . THR A 1 101 ? -11.279 -2.714 11.695 1.00 17.35 101 THR A O 1
ATOM 834 N N . ARG A 1 102 ? -10.451 -1.920 9.758 1.00 15.41 102 ARG A N 1
ATOM 835 C CA . ARG A 1 102 ? -10.834 -3.059 8.955 1.00 18.06 102 ARG A CA 1
ATOM 836 C C . ARG A 1 102 ? -10.156 -4.347 9.451 1.00 18.61 102 ARG A C 1
ATOM 837 O O . ARG A 1 102 ? -10.784 -5.426 9.459 1.00 21.39 102 ARG A O 1
ATOM 845 N N . HIS A 1 103 ? -8.888 -4.241 9.859 1.00 15.84 103 HIS A N 1
ATOM 846 C CA . HIS A 1 103 ? -8.135 -5.472 10.101 1.00 17.01 103 HIS A CA 1
ATOM 847 C C . HIS A 1 103 ? -7.741 -5.763 11.527 1.00 21.31 103 HIS A C 1
ATOM 848 O O . HIS A 1 103 ? -7.191 -6.842 11.774 1.00 23.33 103 HIS A O 1
ATOM 855 N N . LYS A 1 104 ? -7.985 -4.838 12.446 1.00 22.13 104 LYS A N 1
ATOM 856 C CA . LYS A 1 104 ? -7.671 -5.103 13.847 1.00 26.31 104 LYS A CA 1
ATOM 857 C C . LYS A 1 104 ? -8.551 -6.207 14.419 1.00 29.80 104 LYS A C 1
ATOM 858 O O . LYS A 1 104 ? -9.688 -6.424 13.992 1.00 31.39 104 LYS A O 1
#

B-factor: mean 25.94, std 12.37, range [2.0, 72.64]

Foldseek 3Di:
DAEQQEVVSVVVVCVVLAQAKEKEWEAAPPDPLCVVLVVVVVVVCVVCVSHHYYYYHCVRHVVNCVVVVNDAGTKIWMAHNNHTDDIDHTSDNVVVVVVNVVRD